Protein AF-A0A839DUB5-F1 (afdb_monomer_lite)

Sequence (67 aa):
MNLREVPDEVHAALARAAEDNHQSPNAFVVERLTEVVGVLHRAEYVVSYTPPRGTGVSMDDAVAAAR

Organism: NCBI:txid1000566

InterPro domains:
  IPR008651 Uncharacterised protein family HicB [PF05534] (1-33)
  IPR010985 Ribbon-helix-helix [SSF47598] (2-38)
  IPR013321 Arc-type ribbon-helix-helix [G3DSA:1.10.1220.10] (1-39)

Foldseek 3Di:
DDCVVPPPVVVVVLCVVCVVVVHHSVVSVVVVVVVVVVVVVVVVCVVPDDDDPPPPADVVNVVVVVD

Secondary structure (DSSP, 8-state):
--GGGS-HHHHHHHHHHHHHTTS-HHHHHHHHHHHHHHHHHHHHHHHH--PPTTS---HHHHHHHT-

pLDDT: mean 86.64, std 8.75, range [60.72, 98.12]

Radius of gyration: 19.35 Å; chains: 1; bounding box: 43×20×46 Å

Structure (mmCIF, N/CA/C/O backbone):
data_AF-A0A839DUB5-F1
#
_entry.id   AF-A0A839DUB5-F1
#
loop_
_atom_site.group_PDB
_atom_site.id
_atom_site.type_symbol
_atom_site.label_atom_id
_atom_site.label_alt_id
_atom_site.label_comp_id
_atom_site.label_asym_id
_atom_site.label_entity_id
_atom_site.label_seq_id
_atom_site.pdbx_PDB_ins_code
_atom_site.Cartn_x
_atom_site.Cartn_y
_atom_site.Cartn_z
_atom_site.occupancy
_atom_site.B_iso_or_equiv
_atom_site.auth_seq_id
_atom_site.auth_comp_id
_atom_site.auth_asym_id
_atom_site.auth_atom_id
_atom_site.pdbx_PDB_model_num
ATOM 1 N N . MET A 1 1 ? 18.091 3.205 -0.070 1.00 60.72 1 MET A N 1
ATOM 2 C CA . MET A 1 1 ? 17.701 1.839 -0.475 1.00 60.72 1 MET A CA 1
ATOM 3 C C . MET A 1 1 ? 18.407 1.522 -1.782 1.00 60.72 1 MET A C 1
ATOM 5 O O . MET A 1 1 ? 18.404 2.369 -2.666 1.00 60.72 1 MET A O 1
ATOM 9 N N . ASN A 1 2 ? 19.073 0.373 -1.879 1.00 70.38 2 ASN A N 1
ATOM 10 C CA . ASN A 1 2 ? 19.758 -0.043 -3.100 1.00 70.38 2 ASN A CA 1
ATOM 11 C C . ASN A 1 2 ? 18.822 -0.959 -3.898 1.00 70.38 2 ASN A C 1
ATOM 13 O O . ASN A 1 2 ? 18.656 -2.120 -3.547 1.00 70.38 2 ASN A O 1
ATOM 17 N N . LEU A 1 3 ? 18.198 -0.441 -4.959 1.00 68.31 3 LEU A N 1
ATOM 18 C CA . LEU A 1 3 ? 17.259 -1.216 -5.785 1.00 68.31 3 LEU A CA 1
ATOM 19 C C . LEU A 1 3 ? 17.927 -2.373 -6.556 1.00 68.31 3 LEU A C 1
ATOM 21 O O . LEU A 1 3 ? 17.232 -3.169 -7.168 1.00 68.31 3 LEU A O 1
ATOM 25 N N . ARG A 1 4 ? 19.262 -2.489 -6.519 1.00 71.50 4 ARG A N 1
ATOM 26 C CA . ARG A 1 4 ? 20.026 -3.551 -7.199 1.00 71.50 4 ARG A CA 1
ATOM 27 C C . ARG A 1 4 ? 19.933 -4.926 -6.535 1.00 71.50 4 ARG A C 1
ATOM 29 O O . ARG A 1 4 ? 20.346 -5.903 -7.138 1.00 71.50 4 ARG A O 1
ATOM 36 N N . GLU A 1 5 ? 19.450 -4.992 -5.298 1.00 82.94 5 GLU A N 1
ATOM 37 C CA . GLU A 1 5 ? 19.247 -6.256 -4.568 1.00 82.94 5 GLU A CA 1
ATOM 38 C C . GLU A 1 5 ? 17.839 -6.832 -4.785 1.00 82.94 5 GLU A C 1
ATOM 40 O O . GLU A 1 5 ? 17.496 -7.889 -4.260 1.00 82.94 5 GLU A O 1
ATOM 45 N N . VAL A 1 6 ? 17.008 -6.126 -5.553 1.00 83.25 6 VAL A N 1
ATOM 46 C CA . VAL A 1 6 ? 15.645 -6.525 -5.889 1.00 83.25 6 VAL A CA 1
ATOM 47 C C . VAL A 1 6 ? 15.694 -7.465 -7.101 1.00 83.25 6 VAL A C 1
ATOM 49 O O . VAL A 1 6 ? 16.417 -7.155 -8.048 1.00 83.25 6 VAL A O 1
ATOM 52 N N . PRO A 1 7 ? 14.934 -8.581 -7.117 1.00 93.12 7 PRO A N 1
ATOM 53 C CA . PRO A 1 7 ? 14.845 -9.447 -8.290 1.00 93.12 7 PRO A CA 1
ATOM 54 C C . PRO A 1 7 ? 14.504 -8.658 -9.559 1.00 93.12 7 PRO A C 1
ATOM 56 O O . PRO A 1 7 ? 13.650 -7.769 -9.520 1.00 93.12 7 PRO A O 1
ATOM 59 N N . ASP A 1 8 ? 15.131 -9.005 -10.685 1.00 89.12 8 ASP A N 1
ATOM 60 C CA . ASP A 1 8 ? 15.012 -8.250 -11.943 1.00 89.12 8 ASP A CA 1
ATOM 61 C C . ASP A 1 8 ? 13.555 -8.054 -12.388 1.00 89.12 8 ASP A C 1
ATOM 63 O O . ASP A 1 8 ? 13.177 -6.979 -12.853 1.00 89.12 8 ASP A O 1
ATOM 67 N N . GLU A 1 9 ? 12.710 -9.068 -12.191 1.00 93.25 9 GLU A N 1
ATOM 68 C CA . GLU A 1 9 ? 11.277 -9.008 -12.498 1.00 93.25 9 GLU A CA 1
ATOM 69 C C . GLU A 1 9 ? 10.538 -7.947 -11.666 1.00 93.25 9 GLU A C 1
ATOM 71 O O . GLU A 1 9 ? 9.705 -7.201 -12.187 1.00 93.25 9 GLU A O 1
ATOM 76 N N . VAL A 1 10 ? 10.890 -7.821 -10.384 1.00 91.31 10 VAL A N 1
ATOM 77 C CA . VAL A 1 10 ? 10.312 -6.830 -9.473 1.00 91.31 10 VAL A CA 1
ATOM 78 C C . VAL A 1 10 ? 10.852 -5.446 -9.820 1.00 91.31 10 VAL A C 1
ATOM 80 O O . VAL A 1 10 ? 10.088 -4.483 -9.863 1.00 91.31 10 VAL A O 1
ATOM 83 N N . HIS A 1 11 ? 12.142 -5.336 -10.143 1.00 90.50 11 HIS A N 1
ATOM 84 C CA . HIS A 1 11 ? 12.726 -4.083 -10.609 1.00 90.50 11 HIS A CA 1
ATOM 85 C C . HIS A 1 11 ? 12.042 -3.586 -11.894 1.00 90.50 11 HIS A C 1
ATOM 87 O O . HIS A 1 11 ? 11.688 -2.411 -11.984 1.00 90.50 11 HIS A O 1
ATOM 93 N N . ALA A 1 12 ? 11.801 -4.469 -12.868 1.00 94.00 12 ALA A N 1
ATOM 94 C CA . ALA A 1 12 ? 11.110 -4.131 -14.111 1.00 94.00 12 ALA A CA 1
ATOM 95 C C . ALA A 1 12 ? 9.665 -3.667 -13.867 1.00 94.00 12 ALA A C 1
ATOM 97 O O . ALA A 1 12 ? 9.230 -2.670 -14.446 1.00 94.00 12 ALA A O 1
ATOM 98 N N . ALA A 1 13 ? 8.935 -4.344 -12.976 1.00 95.31 13 ALA A N 1
ATOM 99 C CA . ALA A 1 13 ? 7.582 -3.943 -12.602 1.00 95.31 13 ALA A CA 1
ATOM 100 C C . ALA A 1 13 ? 7.552 -2.559 -11.929 1.00 95.31 13 ALA A C 1
ATOM 102 O O . ALA A 1 13 ? 6.718 -1.723 -12.278 1.00 95.31 13 ALA A O 1
ATOM 103 N N . LEU A 1 14 ? 8.485 -2.290 -11.008 1.00 92.56 14 LEU A N 1
ATOM 104 C CA . LEU A 1 14 ? 8.599 -0.997 -10.327 1.00 92.56 14 LEU A CA 1
ATOM 105 C C . LEU A 1 14 ? 9.008 0.130 -11.280 1.00 92.56 14 LEU A C 1
ATOM 107 O O . LEU A 1 14 ? 8.473 1.231 -11.174 1.00 92.56 14 LEU A O 1
ATOM 111 N N . ALA A 1 15 ? 9.924 -0.133 -12.215 1.00 94.25 15 ALA A N 1
ATOM 112 C CA . ALA A 1 15 ? 10.333 0.843 -13.220 1.00 94.25 15 ALA A CA 1
ATOM 113 C C . ALA A 1 15 ? 9.158 1.238 -14.124 1.00 94.25 15 ALA A C 1
ATOM 115 O O . ALA A 1 15 ? 8.882 2.424 -14.281 1.00 94.25 15 ALA A O 1
ATOM 116 N N . ARG A 1 16 ? 8.406 0.251 -14.628 1.00 96.94 16 ARG A N 1
ATOM 117 C CA . ARG A 1 16 ? 7.213 0.495 -15.446 1.00 96.94 16 ARG A CA 1
ATOM 118 C C . ARG A 1 16 ? 6.143 1.277 -14.685 1.00 96.94 16 ARG A C 1
ATOM 120 O O . ARG A 1 16 ? 5.604 2.245 -15.203 1.00 96.94 16 ARG A O 1
ATOM 127 N N . ALA A 1 17 ? 5.869 0.896 -13.439 1.00 96.38 17 ALA A N 1
ATOM 128 C CA . ALA A 1 17 ? 4.896 1.606 -12.616 1.00 96.38 1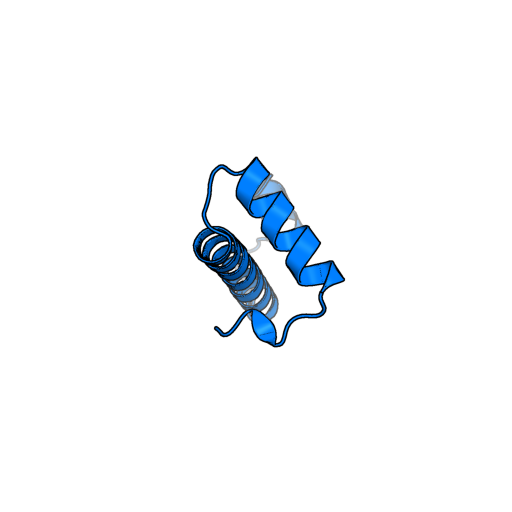7 ALA A CA 1
ATOM 129 C C . ALA A 1 17 ? 5.323 3.058 -12.333 1.00 96.38 17 ALA A C 1
ATOM 131 O O . ALA A 1 17 ? 4.481 3.954 -12.323 1.00 96.38 17 ALA A O 1
ATOM 132 N N . ALA A 1 18 ? 6.621 3.314 -12.143 1.00 96.50 18 ALA A N 1
ATOM 133 C CA . ALA A 1 18 ? 7.141 4.669 -11.978 1.00 96.50 18 ALA A CA 1
ATOM 134 C C . ALA A 1 18 ? 6.987 5.510 -13.258 1.00 96.50 18 ALA A C 1
ATOM 136 O O . ALA A 1 18 ? 6.595 6.674 -13.172 1.00 96.50 18 ALA A O 1
ATOM 137 N N . GLU A 1 19 ? 7.232 4.923 -14.433 1.00 97.50 19 GLU A N 1
ATOM 138 C CA . GLU A 1 19 ? 7.005 5.570 -15.734 1.00 97.50 19 GLU A CA 1
ATOM 139 C C . GLU A 1 19 ? 5.532 5.944 -15.937 1.00 97.50 19 GLU A C 1
ATOM 141 O O . GLU A 1 19 ? 5.242 7.094 -16.278 1.00 97.50 19 GLU A O 1
ATOM 146 N N . ASP A 1 20 ? 4.610 5.020 -15.640 1.00 98.12 20 ASP A N 1
ATOM 147 C CA . ASP A 1 20 ? 3.158 5.242 -15.711 1.00 98.12 20 ASP A CA 1
ATOM 148 C C . ASP A 1 20 ? 2.693 6.379 -14.775 1.00 98.12 20 ASP A C 1
ATOM 150 O O . ASP A 1 20 ? 1.686 7.034 -15.036 1.00 98.12 20 ASP A O 1
ATOM 154 N N . ASN A 1 21 ? 3.441 6.639 -13.695 1.00 96.06 21 ASN A N 1
ATOM 155 C CA . ASN A 1 21 ? 3.185 7.721 -12.738 1.00 96.06 21 ASN A CA 1
ATOM 156 C C . ASN A 1 21 ? 4.038 8.979 -12.997 1.00 96.06 21 ASN A C 1
ATOM 158 O O . ASN A 1 21 ? 3.987 9.921 -12.209 1.00 96.06 21 ASN A O 1
ATOM 162 N N . HIS A 1 22 ? 4.811 9.024 -14.089 1.00 96.94 22 HIS A N 1
ATOM 163 C CA . HIS A 1 22 ? 5.711 10.132 -14.445 1.00 96.94 22 HIS A CA 1
ATOM 164 C C . HIS A 1 22 ? 6.742 10.477 -13.358 1.00 96.94 22 HIS A C 1
ATOM 166 O O . HIS A 1 22 ? 7.076 11.641 -13.122 1.00 96.94 22 HIS A O 1
ATOM 172 N N . GLN A 1 23 ? 7.267 9.452 -12.694 1.00 94.94 23 GLN A N 1
ATOM 173 C CA . GLN A 1 23 ? 8.198 9.576 -11.580 1.00 94.94 23 GLN A CA 1
ATOM 174 C C . GLN A 1 23 ? 9.501 8.823 -11.845 1.00 94.94 23 GLN A C 1
ATOM 176 O O . GLN A 1 23 ? 9.574 7.891 -12.642 1.00 94.94 23 GLN A O 1
ATOM 181 N N . SER A 1 24 ? 10.555 9.199 -11.116 1.00 94.25 24 SER A N 1
ATOM 182 C CA . SER A 1 24 ? 11.737 8.336 -11.025 1.00 94.25 24 SER A CA 1
ATOM 183 C C . SER A 1 24 ? 11.414 7.075 -10.205 1.00 94.25 24 SER A C 1
ATOM 185 O O . SER A 1 24 ? 10.648 7.177 -9.239 1.00 94.25 24 SER A O 1
ATOM 187 N N . PRO A 1 25 ? 12.044 5.917 -10.485 1.00 90.38 25 PRO A N 1
ATOM 188 C CA . PRO A 1 25 ? 11.802 4.683 -9.731 1.00 90.38 25 PRO A CA 1
ATOM 189 C C . PRO A 1 25 ? 11.974 4.842 -8.216 1.00 90.38 25 PRO A C 1
ATOM 191 O O . PRO A 1 25 ? 11.181 4.329 -7.434 1.00 90.38 25 PRO A O 1
ATOM 194 N N . ASN A 1 26 ? 12.977 5.609 -7.779 1.00 90.69 26 ASN A N 1
ATOM 195 C CA . ASN A 1 26 ? 13.204 5.834 -6.354 1.00 90.69 26 ASN A CA 1
ATOM 196 C C . ASN A 1 26 ? 12.099 6.691 -5.711 1.00 90.69 26 ASN A C 1
ATOM 198 O O . ASN A 1 26 ? 11.687 6.397 -4.594 1.00 90.69 26 ASN A O 1
ATOM 202 N N . ALA A 1 27 ? 11.605 7.722 -6.406 1.00 92.69 27 ALA A N 1
ATOM 203 C CA . ALA A 1 27 ? 10.510 8.554 -5.902 1.00 92.69 27 ALA A CA 1
ATOM 204 C C . ALA A 1 27 ? 9.212 7.745 -5.765 1.00 92.69 27 ALA A C 1
ATOM 206 O O . ALA A 1 27 ? 8.593 7.769 -4.703 1.00 92.69 27 ALA A O 1
ATOM 207 N N . PHE A 1 28 ? 8.878 6.957 -6.791 1.00 95.19 28 PHE A N 1
ATOM 208 C CA . PHE A 1 28 ? 7.710 6.079 -6.782 1.00 95.19 28 PHE A CA 1
ATOM 209 C C . PHE A 1 28 ? 7.752 5.080 -5.619 1.00 95.19 28 PHE A C 1
ATOM 211 O O . PHE A 1 28 ? 6.785 4.941 -4.872 1.00 95.19 28 PHE A O 1
ATOM 218 N N . VAL A 1 29 ? 8.891 4.408 -5.406 1.00 94.00 29 VAL A N 1
ATOM 219 C CA . VAL A 1 29 ? 9.000 3.434 -4.311 1.00 94.00 29 VAL A CA 1
ATOM 220 C C . VAL A 1 29 ? 8.914 4.110 -2.941 1.00 94.00 29 VAL A C 1
ATOM 222 O O . VAL A 1 29 ? 8.258 3.578 -2.051 1.00 94.00 29 VAL A O 1
ATOM 225 N N . VAL A 1 30 ? 9.522 5.285 -2.750 1.00 94.62 30 VAL A N 1
ATOM 226 C CA . VAL A 1 30 ? 9.412 6.033 -1.483 1.00 94.62 30 VAL A CA 1
ATOM 227 C C . VAL A 1 30 ? 7.963 6.422 -1.184 1.00 94.62 30 VAL A C 1
ATOM 229 O O . VAL A 1 30 ? 7.518 6.284 -0.043 1.00 94.62 30 VAL A O 1
ATOM 232 N N . GLU A 1 31 ? 7.215 6.871 -2.188 1.00 95.25 31 GLU A N 1
ATOM 233 C CA . GLU A 1 31 ? 5.795 7.199 -2.042 1.00 95.25 31 GLU A CA 1
ATOM 234 C C . GLU A 1 31 ? 4.978 5.964 -1.644 1.00 95.25 31 GLU A C 1
ATOM 236 O O . GLU A 1 31 ? 4.292 5.973 -0.621 1.00 95.25 31 GLU A O 1
ATOM 241 N N . ARG A 1 32 ? 5.125 4.857 -2.379 1.00 94.88 32 ARG A N 1
ATOM 242 C CA . ARG A 1 32 ? 4.421 3.602 -2.077 1.00 94.88 32 ARG A CA 1
ATOM 243 C C . ARG A 1 32 ? 4.795 3.036 -0.702 1.00 94.88 32 ARG A C 1
ATOM 245 O O . ARG A 1 32 ? 3.924 2.562 0.022 1.00 94.88 32 ARG A O 1
ATOM 252 N N . LEU A 1 33 ? 6.061 3.124 -0.288 1.00 95.25 33 LEU A N 1
ATOM 253 C CA . LEU A 1 33 ? 6.483 2.724 1.062 1.00 95.25 33 LEU A CA 1
ATOM 254 C C . LEU A 1 33 ? 5.870 3.619 2.144 1.00 95.25 33 LEU A C 1
ATOM 256 O O . LEU A 1 33 ? 5.495 3.124 3.205 1.00 95.25 33 LEU A O 1
ATOM 260 N N . THR A 1 34 ? 5.725 4.916 1.874 1.00 95.06 34 THR A N 1
ATOM 261 C CA . THR A 1 34 ? 5.065 5.857 2.789 1.00 95.06 34 THR A CA 1
ATOM 262 C C . THR A 1 34 ? 3.595 5.485 2.991 1.00 95.06 34 THR A C 1
ATOM 264 O O . THR A 1 34 ? 3.103 5.481 4.120 1.00 95.06 34 THR A O 1
ATOM 267 N N . GLU A 1 35 ? 2.900 5.095 1.922 1.00 93.81 35 GLU A N 1
AT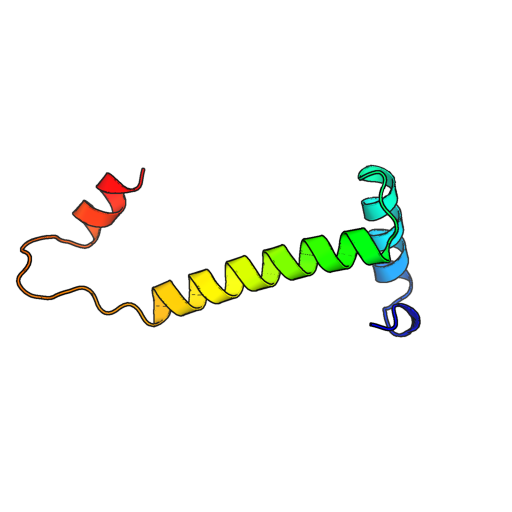OM 268 C CA . GLU A 1 35 ? 1.525 4.593 2.005 1.00 93.81 35 GLU A CA 1
ATOM 269 C C . GLU A 1 35 ? 1.426 3.297 2.812 1.00 93.81 35 GLU A C 1
ATOM 271 O O . GLU A 1 35 ? 0.564 3.187 3.687 1.00 93.81 35 GLU A O 1
ATOM 276 N N . VAL A 1 36 ? 2.331 2.342 2.572 1.00 94.44 36 VAL A N 1
ATOM 277 C CA . VAL A 1 36 ? 2.390 1.080 3.326 1.00 94.44 36 VAL A CA 1
ATOM 278 C C . VAL A 1 36 ? 2.587 1.349 4.817 1.00 94.44 36 VAL A C 1
ATOM 280 O O . VAL A 1 36 ? 1.847 0.803 5.633 1.00 94.44 36 VAL A O 1
ATOM 283 N N . VAL A 1 37 ? 3.513 2.237 5.188 1.00 93.94 37 VAL A N 1
ATOM 284 C CA . VAL A 1 37 ? 3.717 2.644 6.590 1.00 93.94 37 VAL A CA 1
ATOM 285 C C . VAL A 1 37 ? 2.449 3.275 7.174 1.00 93.94 37 VAL A C 1
ATOM 287 O O . VAL A 1 37 ? 2.062 2.956 8.297 1.00 93.94 37 VAL A O 1
ATOM 290 N N . GLY A 1 38 ? 1.746 4.118 6.414 1.00 90.94 38 GLY A N 1
ATOM 291 C CA . GLY A 1 38 ? 0.469 4.696 6.841 1.00 90.94 38 GLY A CA 1
ATOM 292 C C . GLY A 1 38 ? -0.638 3.655 7.070 1.00 90.94 38 GLY A C 1
ATOM 293 O O . GLY A 1 38 ? -1.481 3.825 7.955 1.00 90.94 38 GLY A O 1
ATOM 294 N N . VAL A 1 39 ? -0.658 2.567 6.295 1.00 92.62 39 VAL A N 1
ATOM 295 C CA . VAL A 1 39 ? -1.579 1.437 6.506 1.00 92.62 39 VAL A CA 1
ATOM 296 C C . VAL A 1 39 ? -1.177 0.623 7.736 1.00 92.62 39 VAL A C 1
ATOM 298 O O . VAL A 1 39 ? -2.044 0.319 8.554 1.00 92.62 39 VAL A O 1
ATOM 301 N N . LEU A 1 40 ? 0.115 0.328 7.908 1.00 88.25 40 LEU A N 1
ATOM 302 C CA 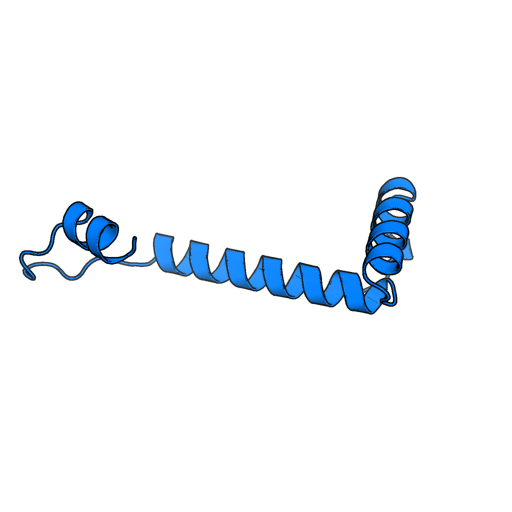. LEU A 1 40 ? 0.627 -0.412 9.065 1.00 88.25 40 LEU A CA 1
ATOM 303 C C . LEU A 1 40 ? 0.319 0.311 10.381 1.00 88.25 40 LEU A C 1
ATOM 305 O O . LEU A 1 40 ? -0.272 -0.293 11.272 1.00 88.25 40 LEU A O 1
ATOM 309 N N . HIS A 1 41 ? 0.584 1.617 10.473 1.00 88.94 41 HIS A N 1
ATOM 310 C CA . HIS A 1 41 ? 0.253 2.396 11.673 1.00 88.94 41 HIS A CA 1
ATOM 311 C C . HIS A 1 41 ? -1.251 2.413 11.981 1.00 88.94 41 HIS A C 1
ATOM 313 O O . HIS A 1 41 ? -1.648 2.349 13.144 1.00 88.94 41 HIS A O 1
ATOM 319 N N . ARG A 1 42 ? -2.119 2.484 10.961 1.00 87.38 42 ARG A N 1
ATOM 320 C CA . ARG A 1 42 ? -3.574 2.394 11.179 1.00 87.38 42 ARG A CA 1
ATOM 321 C C . ARG A 1 42 ? -3.989 1.015 11.675 1.00 87.38 42 ARG A C 1
ATOM 323 O O . ARG A 1 42 ? -4.834 0.931 12.561 1.00 87.38 42 ARG A O 1
ATOM 330 N N . ALA A 1 43 ? -3.401 -0.048 11.132 1.00 82.81 43 ALA A N 1
ATOM 331 C CA . ALA A 1 43 ? -3.664 -1.406 11.592 1.00 82.81 43 ALA A CA 1
ATOM 332 C C . ALA A 1 43 ? -3.228 -1.589 13.056 1.00 82.81 43 ALA A C 1
ATOM 334 O O . ALA A 1 43 ? -4.002 -2.098 13.863 1.00 82.81 43 ALA A O 1
ATOM 335 N N . GLU A 1 44 ? -2.043 -1.100 13.423 1.00 85.44 44 GLU A N 1
ATOM 336 C CA . GLU A 1 44 ? -1.553 -1.104 14.806 1.00 85.44 44 GLU A CA 1
ATOM 337 C C . GLU A 1 44 ? -2.461 -0.305 15.744 1.00 85.44 44 GLU A C 1
ATOM 339 O O . GLU A 1 44 ? -2.784 -0.769 16.840 1.00 85.44 44 GLU A O 1
ATOM 344 N N . TYR A 1 45 ? -2.928 0.869 15.313 1.00 78.69 45 TYR A N 1
ATOM 345 C CA . TYR A 1 45 ? -3.895 1.655 16.075 1.00 78.69 45 TYR A CA 1
ATOM 346 C C . TYR A 1 45 ? -5.188 0.871 16.318 1.00 78.69 45 TYR A C 1
ATOM 348 O O . TYR A 1 45 ? -5.635 0.775 17.454 1.00 78.69 45 TYR A O 1
ATOM 356 N N . VAL A 1 46 ? -5.7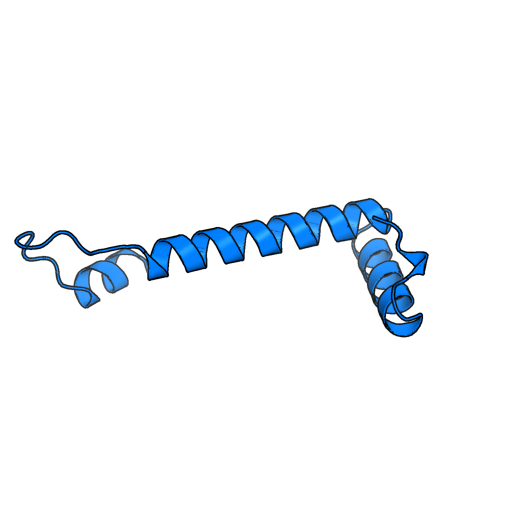67 0.257 15.282 1.00 83.88 46 VAL A N 1
ATOM 357 C CA . VAL A 1 46 ? -6.997 -0.541 15.418 1.00 83.88 46 VAL A CA 1
ATOM 358 C C . VAL A 1 46 ? -6.793 -1.734 16.354 1.00 83.88 46 VAL A C 1
ATOM 360 O O . VAL A 1 46 ? -7.656 -2.006 17.182 1.00 83.88 46 VAL A O 1
ATOM 363 N N . VAL A 1 47 ? -5.653 -2.423 16.263 1.00 82.44 47 VAL A N 1
ATOM 364 C CA . VAL A 1 47 ? -5.337 -3.575 17.124 1.00 82.44 47 VAL A CA 1
ATOM 365 C C . VAL A 1 47 ? -5.112 -3.159 18.581 1.00 82.44 47 VAL A C 1
ATOM 367 O O . VAL A 1 47 ? -5.506 -3.883 19.493 1.00 82.44 47 VAL A O 1
ATOM 370 N N . SER A 1 48 ? -4.484 -2.006 18.816 1.00 82.31 48 SER A N 1
ATOM 371 C CA . SER A 1 48 ? -4.201 -1.498 20.166 1.00 82.31 48 SER A CA 1
ATOM 372 C C . SER A 1 48 ? -5.364 -0.721 20.787 1.00 82.31 48 SER A C 1
ATOM 374 O O . SER A 1 48 ? -5.372 -0.482 21.999 1.00 82.31 48 SER A O 1
ATOM 376 N N . TYR A 1 49 ? -6.360 -0.335 19.987 1.00 78.44 49 TYR A N 1
ATOM 377 C CA . TYR A 1 49 ? -7.504 0.424 20.458 1.00 78.44 49 TYR A CA 1
ATOM 378 C C . TYR A 1 49 ? -8.353 -0.409 21.418 1.00 78.44 49 TYR A C 1
ATOM 380 O O . TYR A 1 49 ? -8.995 -1.390 21.048 1.00 78.44 49 TYR A O 1
ATOM 388 N N . THR A 1 50 ? -8.396 0.031 22.674 1.00 79.38 50 THR A N 1
ATOM 389 C CA . THR A 1 50 ? -9.367 -0.460 23.649 1.00 79.38 50 THR A CA 1
ATOM 390 C C . THR A 1 50 ? -10.554 0.499 23.664 1.00 79.38 50 THR A C 1
ATOM 392 O O . THR A 1 50 ? -10.379 1.652 24.069 1.00 79.38 50 THR A O 1
ATOM 395 N N . PRO A 1 51 ? -11.761 0.058 23.263 1.00 74.81 51 PRO A N 1
ATOM 396 C CA . PRO A 1 51 ? -12.935 0.914 23.289 1.00 74.81 51 PRO A CA 1
ATOM 397 C C . PRO A 1 51 ? -13.213 1.421 24.712 1.00 74.81 51 PRO A C 1
ATOM 399 O O . PRO A 1 51 ? -13.160 0.625 25.662 1.00 74.81 51 PRO A O 1
ATOM 402 N N . PRO A 1 52 ? -13.522 2.717 24.894 1.00 74.50 52 PRO A N 1
ATOM 403 C CA . PRO A 1 52 ? -13.919 3.239 26.190 1.00 74.50 52 PRO A CA 1
ATOM 404 C C . PRO A 1 52 ? -15.180 2.514 26.668 1.00 74.50 52 PRO A C 1
ATOM 406 O O . PRO A 1 52 ? -16.177 2.405 25.956 1.00 74.50 52 PRO A O 1
ATOM 409 N N . ARG A 1 53 ? -15.116 1.977 27.889 1.00 80.06 53 ARG A N 1
ATOM 410 C CA . ARG A 1 53 ? -16.219 1.232 28.508 1.00 80.06 53 ARG A CA 1
ATOM 411 C C . ARG A 1 53 ? -17.173 2.194 29.214 1.00 80.06 53 ARG A C 1
ATOM 413 O O . ARG A 1 53 ? -16.746 3.220 29.731 1.00 80.06 53 ARG A O 1
ATOM 420 N N . GLY A 1 54 ? -18.456 1.838 29.269 1.00 82.19 54 GLY A N 1
ATOM 421 C CA . GLY A 1 54 ? -19.477 2.641 29.956 1.00 82.19 54 GLY A CA 1
ATOM 422 C C . GLY A 1 54 ? -19.987 3.849 29.163 1.00 82.19 54 GLY A C 1
ATOM 423 O O . GLY A 1 54 ? -20.711 4.668 29.715 1.00 82.19 54 GLY A O 1
ATOM 424 N N . THR A 1 55 ? -19.645 3.955 27.877 1.00 81.00 55 THR A N 1
ATOM 425 C CA . THR A 1 55 ? -20.138 5.009 26.972 1.00 81.00 55 THR A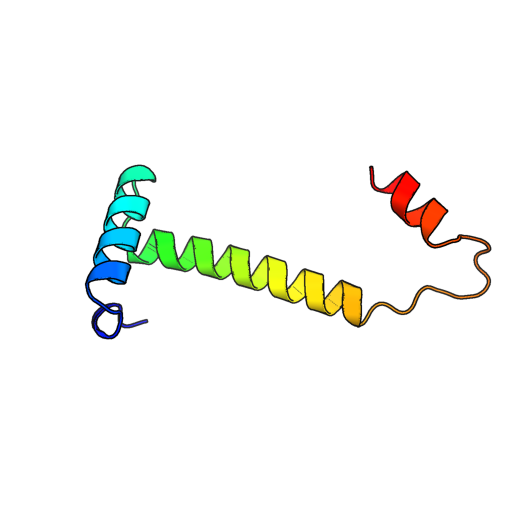 CA 1
ATOM 426 C C . THR A 1 55 ? -21.540 4.729 26.428 1.00 81.00 55 THR A C 1
ATOM 428 O O . THR A 1 55 ? -22.165 5.629 25.880 1.00 81.00 55 THR A O 1
ATOM 431 N N . GLY A 1 56 ? -22.029 3.488 26.547 1.00 83.31 56 GLY A N 1
ATOM 432 C CA . GLY A 1 56 ? -23.288 3.047 25.937 1.00 83.31 56 GLY A CA 1
ATOM 433 C C . GLY A 1 56 ? -23.234 2.911 24.410 1.00 83.31 56 GLY A C 1
ATOM 434 O O . GLY A 1 56 ? -24.242 2.559 23.813 1.00 83.31 56 GLY A O 1
ATOM 435 N N . VAL A 1 57 ? -22.074 3.162 23.794 1.00 79.81 57 VAL A N 1
ATOM 436 C CA . VAL A 1 57 ? -21.854 3.061 22.346 1.00 79.81 57 VAL A CA 1
ATOM 437 C C . VAL A 1 57 ? -21.335 1.665 22.023 1.00 79.81 57 VAL A C 1
ATOM 439 O O . VAL A 1 57 ? -20.299 1.249 22.549 1.00 79.81 57 VAL A O 1
ATOM 442 N N . SER A 1 58 ? -22.058 0.934 21.176 1.00 82.25 58 SER A N 1
ATOM 443 C CA . SER A 1 58 ? -21.617 -0.367 20.676 1.00 82.25 58 SER A CA 1
ATOM 444 C C . SER A 1 58 ? -20.632 -0.215 19.512 1.00 82.25 58 SER A C 1
ATOM 446 O O . SER A 1 58 ? -20.504 0.851 18.907 1.00 82.25 58 SER A O 1
ATOM 448 N N . MET A 1 59 ? -19.928 -1.298 19.170 1.00 76.69 59 MET A N 1
ATOM 449 C CA . MET A 1 59 ? -19.046 -1.283 18.001 1.00 76.69 59 MET A CA 1
ATOM 450 C C . MET A 1 59 ? -19.836 -1.121 16.693 1.00 76.69 59 MET A C 1
ATOM 452 O O . MET A 1 59 ? -19.345 -0.482 15.767 1.00 76.69 59 MET A O 1
ATOM 456 N N . ASP A 1 60 ? -21.072 -1.627 16.640 1.00 82.25 60 ASP A N 1
ATOM 457 C CA . ASP A 1 60 ? -21.962 -1.460 15.487 1.00 82.25 60 ASP A CA 1
ATOM 458 C C . ASP A 1 60 ? -22.364 0.010 15.296 1.00 82.25 60 ASP A C 1
ATOM 460 O O . ASP A 1 60 ? -22.337 0.505 14.169 1.00 82.25 60 ASP A O 1
ATOM 464 N N . ASP A 1 61 ? -22.635 0.741 16.385 1.00 83.06 61 ASP A N 1
ATOM 465 C CA . ASP A 1 61 ? -22.912 2.186 16.338 1.00 83.06 61 ASP A CA 1
ATOM 466 C C . ASP A 1 61 ? -21.701 2.970 15.810 1.00 83.06 61 ASP A C 1
ATOM 468 O O . ASP A 1 61 ? -21.838 3.876 14.986 1.00 83.06 61 ASP 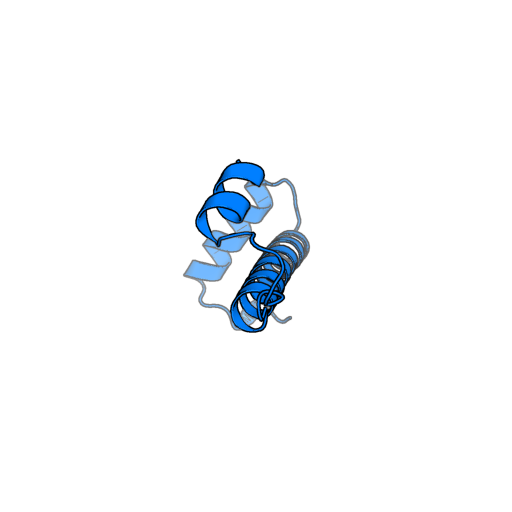A O 1
ATOM 472 N N . ALA A 1 62 ? -20.496 2.595 16.254 1.00 79.38 62 ALA A N 1
ATOM 473 C CA . ALA A 1 62 ? -19.256 3.216 15.801 1.00 79.38 62 ALA A CA 1
ATOM 474 C C . ALA A 1 62 ? -18.981 2.945 14.311 1.00 79.38 62 ALA A C 1
ATOM 476 O O . ALA A 1 62 ? -18.571 3.851 13.585 1.00 79.38 62 ALA A O 1
ATOM 477 N N . VAL A 1 63 ? -19.233 1.720 13.834 1.00 81.12 63 VAL A N 1
ATOM 478 C CA . VAL A 1 63 ? -19.092 1.355 12.414 1.00 81.12 63 VAL A CA 1
ATOM 479 C C . VAL A 1 63 ? -20.136 2.067 11.553 1.00 81.12 63 VAL A C 1
ATOM 481 O O . VAL A 1 63 ? -19.805 2.526 10.460 1.00 81.12 63 VAL A O 1
ATOM 484 N N . ALA A 1 64 ? -21.375 2.193 12.034 1.00 84.50 64 ALA A N 1
ATOM 485 C CA . ALA A 1 64 ? -22.437 2.904 11.330 1.00 84.50 64 ALA A CA 1
ATOM 486 C C . ALA A 1 64 ? -22.121 4.397 11.150 1.00 84.50 64 ALA A C 1
ATOM 488 O O . ALA A 1 64 ? -22.402 4.946 10.091 1.00 84.50 64 ALA A O 1
ATOM 489 N N . ALA A 1 65 ? -21.498 5.038 12.144 1.00 79.50 65 ALA A N 1
ATOM 490 C CA . ALA A 1 65 ? -21.119 6.451 12.080 1.00 79.50 65 ALA A CA 1
ATOM 491 C C . ALA A 1 65 ? -19.930 6.751 11.143 1.00 79.50 65 ALA A C 1
ATOM 493 O O . ALA A 1 65 ? -19.728 7.903 10.767 1.00 79.50 65 ALA A O 1
ATOM 494 N N . ALA A 1 66 ? -19.122 5.743 10.800 1.00 77.56 66 ALA A N 1
ATOM 495 C CA . ALA A 1 66 ? -17.926 5.894 9.966 1.00 77.56 66 ALA A CA 1
ATOM 496 C C . ALA A 1 66 ? -18.168 5.652 8.461 1.00 77.56 66 ALA A C 1
ATOM 498 O O . ALA A 1 66 ? -17.229 5.797 7.673 1.00 77.56 66 ALA A O 1
ATOM 499 N N . ARG A 1 67 ? -19.382 5.243 8.067 1.00 63.12 67 ARG A N 1
ATOM 500 C CA . ARG A 1 67 ? -19.816 5.107 6.666 1.00 63.12 67 ARG A CA 1
ATOM 501 C C . ARG A 1 67 ? -20.473 6.383 6.164 1.00 63.12 67 ARG A C 1
ATOM 503 O O . ARG A 1 67 ? -20.282 6.663 4.962 1.00 63.12 67 ARG A O 1
#